Protein AF-A0A452VLF7-F1 (afdb_monomer_lite)

InterPro domains:
  IPR027417 P-loop containing nucleoside triphosphate hydrolase [G3DSA:3.40.50.300] (5-83)

Secondary structure (DSSP, 8-state):
--------GGGG-S-TT---TTHHHHHTT-S-EEEEEE--HHHHTTS-TT--SEEEEEEE-SSS-S-EEEEEEETTEEEEPTT----

pLDDT: mean 73.9, std 20.04, range [28.73, 94.25]

Foldseek 3Di:
DDPPPPPPCVVVPPPPPDADPVGDVVVVVDQWDKDKDFADPVVVVVDPPPDARMKIFTPDHPPDPGAMFGWDQDPVGIGGDPPRDGD

Radius of gyration: 15.64 Å; chains: 1; bounding box: 54×26×40 Å

Organism: Ursus maritimus (NCBI:txid29073)

Structure (mmCIF, N/CA/C/O backbone):
data_AF-A0A452VLF7-F1
#
_entry.id   AF-A0A452VLF7-F1
#
loop_
_atom_site.group_PDB
_atom_site.id
_atom_site.type_symbol
_atom_site.label_atom_id
_atom_site.label_alt_id
_atom_site.label_comp_id
_atom_site.label_asym_id
_atom_site.label_entity_id
_atom_site.label_seq_id
_atom_site.pdbx_PDB_ins_code
_atom_site.Cartn_x
_atom_site.Cartn_y
_atom_site.Cartn_z
_atom_site.occupancy
_atom_site.B_iso_or_equiv
_atom_site.auth_seq_id
_atom_site.auth_comp_id
_atom_site.auth_asym_id
_atom_site.auth_atom_id
_atom_site.pdbx_PDB_model_num
ATOM 1 N N . ALA A 1 1 ? 35.198 1.143 13.207 1.00 33.72 1 ALA A N 1
ATOM 2 C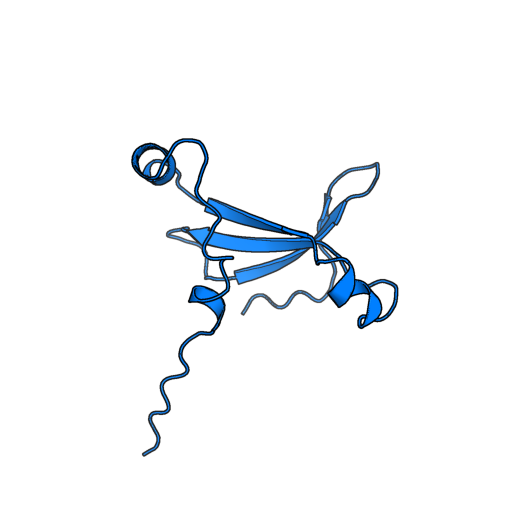 CA . ALA A 1 1 ? 34.319 1.586 12.110 1.00 33.72 1 ALA A CA 1
ATOM 3 C C . ALA A 1 1 ? 33.376 0.434 11.800 1.00 33.72 1 ALA A C 1
ATOM 5 O O . ALA A 1 1 ? 33.833 -0.600 11.337 1.00 33.72 1 ALA A O 1
ATOM 6 N N . GLN A 1 2 ? 32.119 0.549 12.224 1.00 28.73 2 GLN A N 1
ATOM 7 C CA . GLN A 1 2 ? 31.119 -0.518 12.178 1.00 28.73 2 GLN A CA 1
ATOM 8 C C . GLN A 1 2 ? 30.080 -0.135 11.120 1.00 28.73 2 GLN A C 1
ATOM 10 O O . GLN A 1 2 ? 29.096 0.525 11.435 1.00 28.73 2 GLN A O 1
ATOM 15 N N . GLU A 1 3 ? 30.306 -0.517 9.866 1.00 28.81 3 GLU A N 1
ATOM 16 C CA . GLU A 1 3 ? 29.272 -0.454 8.828 1.00 28.81 3 GLU A CA 1
ATOM 17 C C . GLU A 1 3 ? 28.447 -1.742 8.896 1.00 28.81 3 GLU A C 1
ATOM 19 O O . GLU A 1 3 ? 28.631 -2.701 8.153 1.00 28.81 3 GLU A O 1
ATOM 24 N N . GLY A 1 4 ? 27.561 -1.792 9.890 1.00 30.66 4 GLY A N 1
ATOM 25 C CA . GLY A 1 4 ? 26.469 -2.753 9.916 1.00 30.66 4 GLY A CA 1
ATOM 26 C C . GLY A 1 4 ? 25.389 -2.261 8.968 1.00 30.66 4 GLY A C 1
ATOM 27 O O . GLY A 1 4 ? 24.495 -1.531 9.393 1.00 30.66 4 GLY A O 1
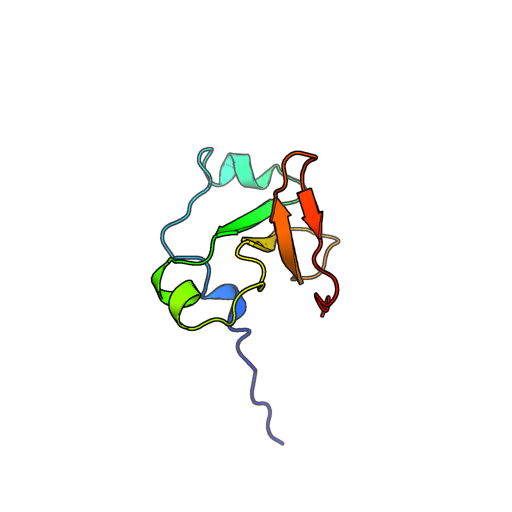ATOM 28 N N . GLY A 1 5 ? 25.495 -2.626 7.689 1.00 33.62 5 GLY A N 1
ATOM 29 C CA . GLY A 1 5 ? 24.428 -2.429 6.715 1.00 33.62 5 GLY A CA 1
ATOM 30 C C . GLY A 1 5 ? 23.156 -3.090 7.234 1.00 33.62 5 GLY A C 1
ATOM 31 O O . GLY A 1 5 ? 23.014 -4.311 7.184 1.00 33.62 5 GLY A O 1
ATOM 32 N N . ARG A 1 6 ? 22.243 -2.284 7.786 1.00 34.66 6 ARG A N 1
ATOM 33 C CA . ARG A 1 6 ? 20.885 -2.715 8.107 1.00 34.66 6 ARG A CA 1
ATOM 34 C C . ARG A 1 6 ? 20.229 -3.066 6.782 1.00 34.66 6 ARG A C 1
ATOM 36 O O . ARG A 1 6 ? 19.763 -2.187 6.066 1.00 34.66 6 ARG A O 1
ATOM 43 N N . ALA A 1 7 ? 20.215 -4.354 6.457 1.00 34.09 7 ALA A N 1
ATOM 44 C CA . ALA A 1 7 ? 19.268 -4.889 5.501 1.00 34.09 7 ALA A CA 1
ATOM 45 C C . ALA A 1 7 ? 17.889 -4.403 5.952 1.00 34.09 7 ALA A C 1
ATOM 47 O O . ALA A 1 7 ? 17.433 -4.761 7.037 1.00 34.09 7 ALA A O 1
ATOM 48 N N . HIS A 1 8 ? 17.285 -3.502 5.177 1.00 38.81 8 HIS A N 1
ATOM 49 C CA . HIS A 1 8 ? 15.932 -3.037 5.422 1.00 38.81 8 HIS A CA 1
ATOM 50 C C . HIS A 1 8 ? 15.031 -4.279 5.385 1.00 38.81 8 HIS A C 1
ATOM 52 O O . HIS A 1 8 ? 14.862 -4.860 4.311 1.00 38.81 8 HIS A O 1
ATOM 58 N N . PRO A 1 9 ? 14.453 -4.714 6.520 1.00 38.84 9 PRO A N 1
ATOM 59 C CA . PRO A 1 9 ? 13.664 -5.947 6.573 1.00 38.84 9 PRO A CA 1
ATOM 60 C C . PRO A 1 9 ? 12.344 -5.823 5.794 1.00 38.84 9 PRO A C 1
ATOM 62 O O . PRO A 1 9 ? 11.612 -6.793 5.646 1.00 38.84 9 PRO A O 1
ATOM 65 N N . ILE A 1 10 ? 12.056 -4.630 5.273 1.00 47.34 10 ILE A N 1
ATOM 66 C CA . ILE A 1 10 ? 10.824 -4.269 4.581 1.00 47.34 10 ILE A CA 1
ATOM 67 C C . ILE A 1 10 ? 10.745 -4.926 3.191 1.00 47.34 10 ILE A C 1
ATOM 69 O O . ILE A 1 10 ? 9.671 -5.323 2.760 1.00 47.34 10 ILE A O 1
ATOM 73 N N . ILE A 1 11 ? 11.876 -5.162 2.512 1.00 45.84 11 ILE A N 1
ATOM 74 C CA . ILE A 1 11 ? 11.854 -5.773 1.167 1.00 45.84 11 ILE A CA 1
ATOM 75 C C . ILE A 1 11 ? 11.634 -7.299 1.217 1.00 45.84 11 ILE A C 1
ATOM 77 O O . ILE A 1 11 ? 11.242 -7.887 0.217 1.00 45.84 11 ILE A O 1
ATOM 81 N N . LEU A 1 12 ? 11.820 -7.956 2.368 1.00 39.47 12 LEU A N 1
ATOM 82 C CA . LEU A 1 12 ? 11.656 -9.414 2.496 1.00 39.47 12 LEU A CA 1
ATOM 83 C C . LEU A 1 12 ? 10.303 -9.847 3.090 1.00 39.47 12 LEU A C 1
ATOM 85 O O . LEU A 1 12 ? 10.076 -11.044 3.238 1.00 39.47 12 LEU A O 1
ATOM 89 N N . LEU A 1 13 ? 9.406 -8.911 3.429 1.00 43.56 13 LEU A N 1
ATOM 90 C CA . LEU A 1 13 ? 8.089 -9.213 4.015 1.00 43.56 13 LEU A CA 1
ATOM 91 C C . LEU A 1 13 ? 6.915 -8.926 3.062 1.00 43.56 13 LEU A C 1
ATOM 93 O O . LEU A 1 13 ? 5.764 -8.846 3.487 1.00 43.56 13 LEU A O 1
ATOM 97 N N . TRP A 1 14 ? 7.156 -8.794 1.760 1.00 51.94 14 TRP A N 1
ATOM 98 C CA . TRP A 1 14 ? 6.084 -9.086 0.813 1.00 51.94 14 TRP A CA 1
ATOM 99 C C . TRP A 1 14 ? 5.932 -10.596 0.877 1.00 51.94 14 TRP A C 1
ATOM 101 O O . TRP A 1 14 ? 6.861 -11.307 0.507 1.00 51.94 14 TRP A O 1
ATOM 111 N N . ASP A 1 15 ? 4.817 -11.082 1.424 1.00 52.69 15 ASP A N 1
ATOM 112 C CA . ASP A 1 15 ? 4.414 -12.485 1.323 1.00 52.69 15 ASP A CA 1
ATOM 113 C C . ASP A 1 15 ? 4.788 -12.951 -0.092 1.00 52.69 15 ASP A C 1
ATOM 115 O O . ASP A 1 15 ? 4.289 -12.394 -1.072 1.00 52.69 15 ASP A O 1
ATOM 119 N N . GLU A 1 16 ? 5.760 -13.861 -0.209 1.00 54.75 16 GLU A N 1
ATOM 120 C CA . GLU A 1 16 ? 6.516 -14.196 -1.436 1.00 54.75 16 GLU A CA 1
ATOM 121 C C . GLU A 1 16 ? 5.619 -14.735 -2.580 1.00 54.75 16 GLU A C 1
ATOM 123 O O . GLU A 1 16 ? 6.080 -15.228 -3.606 1.00 54.75 16 GLU A O 1
ATOM 128 N N . ARG A 1 17 ? 4.299 -14.668 -2.386 1.00 70.00 17 ARG A N 1
ATOM 129 C CA . ARG A 1 17 ? 3.218 -15.254 -3.163 1.00 70.00 17 ARG A CA 1
ATOM 130 C C . ARG A 1 17 ? 2.234 -14.237 -3.733 1.00 70.00 17 ARG A C 1
ATOM 132 O O . ARG A 1 17 ? 1.308 -14.659 -4.426 1.00 70.00 17 ARG A O 1
ATOM 139 N N . VAL A 1 18 ? 2.369 -12.934 -3.470 1.00 77.94 18 VAL A N 1
ATOM 140 C CA . VAL A 1 18 ? 1.446 -11.946 -4.059 1.00 77.94 18 VAL A CA 1
ATOM 141 C C . VAL A 1 18 ? 2.016 -11.383 -5.356 1.00 77.94 18 VAL A C 1
ATOM 143 O O . VAL A 1 18 ? 3.053 -10.726 -5.376 1.00 77.94 18 VAL A O 1
ATOM 146 N N . SER A 1 19 ? 1.311 -11.620 -6.461 1.00 84.94 19 SER A N 1
ATOM 147 C CA . SER A 1 19 ? 1.615 -11.030 -7.765 1.00 84.94 19 SER A CA 1
ATOM 148 C C . SER A 1 19 ? 0.437 -10.177 -8.238 1.00 84.94 19 SER A C 1
ATOM 150 O O . SER A 1 19 ? -0.717 -10.479 -7.918 1.00 84.94 19 SER A O 1
ATOM 152 N N . PRO A 1 20 ? 0.686 -9.078 -8.968 1.00 87.31 20 PRO A N 1
ATOM 153 C CA . PRO A 1 20 ? -0.401 -8.272 -9.497 1.00 87.31 20 PRO A CA 1
ATOM 154 C C . PRO A 1 20 ? -1.175 -9.064 -10.559 1.00 87.31 20 PRO A C 1
ATOM 156 O O . PRO A 1 20 ? -0.577 -9.659 -11.453 1.00 87.31 20 PRO A O 1
ATOM 159 N N . ALA A 1 21 ? -2.507 -9.027 -10.495 1.00 87.69 21 ALA A N 1
ATOM 160 C CA . ALA A 1 21 ? -3.379 -9.852 -11.340 1.00 87.69 21 ALA A CA 1
ATOM 161 C C . ALA A 1 21 ? -3.219 -9.598 -12.852 1.00 87.69 21 ALA A C 1
ATOM 163 O O . ALA A 1 21 ? -3.441 -10.498 -13.655 1.00 87.69 21 ALA A O 1
ATOM 164 N N . LEU A 1 22 ? -2.801 -8.390 -13.246 1.00 83.94 22 LEU A N 1
ATOM 165 C CA . LEU A 1 22 ? -2.540 -8.038 -14.648 1.00 83.94 22 LEU A CA 1
ATOM 166 C C . LEU A 1 22 ? -1.120 -8.411 -15.116 1.00 83.94 22 LEU A C 1
ATOM 168 O O . LEU A 1 22 ? -0.736 -8.103 -16.242 1.00 83.94 22 LEU A O 1
ATOM 172 N N . GLY A 1 23 ? -0.318 -9.053 -14.266 1.00 88.31 23 GLY A N 1
ATOM 173 C CA . GLY A 1 23 ? 1.084 -9.346 -14.540 1.00 88.31 23 GLY A CA 1
ATOM 174 C C . GLY A 1 23 ? 1.996 -8.119 -14.420 1.00 88.31 23 GLY A C 1
ATOM 175 O O . GLY A 1 23 ? 1.554 -6.973 -14.275 1.00 88.31 23 GLY A O 1
ATOM 176 N N . MET A 1 24 ? 3.311 -8.360 -14.451 1.00 84.88 24 MET A N 1
ATOM 177 C CA . MET A 1 24 ? 4.311 -7.309 -14.217 1.00 84.88 24 MET A CA 1
ATOM 178 C C . MET A 1 24 ? 4.317 -6.239 -15.314 1.00 84.88 24 MET A C 1
ATOM 180 O O . MET A 1 24 ? 4.374 -5.057 -14.992 1.00 84.88 24 MET A O 1
ATOM 184 N N . THR A 1 25 ? 4.197 -6.622 -16.589 1.00 91.94 25 THR A N 1
ATOM 185 C CA . THR A 1 25 ? 4.265 -5.682 -17.722 1.00 91.94 25 THR A CA 1
ATOM 186 C C . THR A 1 25 ? 3.218 -4.576 -17.625 1.00 91.94 25 THR A C 1
ATOM 188 O O . THR A 1 25 ? 3.544 -3.405 -17.802 1.00 91.94 25 THR A O 1
ATOM 191 N N . TRP A 1 26 ? 1.977 -4.930 -17.289 1.00 89.44 26 TRP A N 1
ATOM 192 C CA . TRP A 1 26 ? 0.902 -3.956 -17.102 1.00 89.44 26 TRP A CA 1
ATOM 193 C C . TRP A 1 26 ? 1.047 -3.178 -15.796 1.00 89.44 26 TRP A C 1
ATOM 195 O O . TRP A 1 26 ? 0.810 -1.975 -15.763 1.00 89.44 26 TRP A O 1
ATOM 205 N N . SER A 1 27 ? 1.506 -3.832 -14.729 1.00 89.50 27 SER A N 1
ATOM 206 C CA . SER A 1 27 ? 1.724 -3.172 -13.434 1.00 89.50 27 SER A CA 1
ATOM 207 C C . SER A 1 27 ? 2.814 -2.105 -13.481 1.00 89.50 27 SER A C 1
ATOM 209 O O . SER A 1 27 ? 2.748 -1.131 -12.736 1.00 89.50 27 SER A O 1
ATOM 211 N N . ASN A 1 28 ? 3.798 -2.266 -14.364 1.00 89.06 28 ASN A N 1
ATOM 212 C CA . ASN A 1 28 ? 4.894 -1.316 -14.544 1.00 89.06 28 ASN A CA 1
ATOM 213 C C . ASN A 1 28 ? 4.477 -0.039 -15.294 1.00 89.06 28 ASN A C 1
ATOM 215 O O . ASN A 1 28 ? 5.275 0.885 -15.384 1.00 89.06 28 ASN A O 1
ATOM 219 N N . GLN A 1 29 ? 3.241 0.035 -15.801 1.00 93.31 29 GLN A N 1
ATOM 220 C CA . GLN A 1 29 ? 2.678 1.257 -16.390 1.00 93.31 29 GLN A CA 1
ATOM 221 C C . GLN A 1 29 ? 2.065 2.198 -15.339 1.00 93.31 29 GLN A C 1
ATOM 223 O O . GLN A 1 29 ? 1.649 3.309 -15.664 1.00 93.31 29 GLN A O 1
ATOM 228 N N . LEU A 1 30 ? 1.963 1.762 -14.080 1.00 90.62 30 LEU A N 1
ATOM 229 C CA . LEU A 1 30 ? 1.390 2.564 -13.001 1.00 90.62 30 LEU A CA 1
ATOM 230 C C . LEU A 1 30 ? 2.428 3.527 -12.418 1.00 90.62 30 LEU A C 1
ATOM 232 O O . LEU A 1 30 ? 3.575 3.158 -12.186 1.00 90.62 30 LEU A O 1
ATOM 236 N N . LEU A 1 31 ? 1.990 4.747 -12.097 1.00 93.50 31 LEU A N 1
ATOM 237 C CA . LEU A 1 31 ? 2.833 5.771 -11.465 1.00 93.50 31 LEU A CA 1
ATOM 238 C C . LEU A 1 31 ? 3.102 5.489 -9.980 1.00 93.50 31 LEU A C 1
ATOM 240 O O . LEU A 1 31 ? 4.097 5.952 -9.430 1.00 93.50 31 LEU A O 1
ATOM 244 N N . MET A 1 32 ? 2.211 4.739 -9.329 1.00 93.00 32 MET A N 1
ATOM 245 C CA . MET A 1 32 ? 2.379 4.276 -7.956 1.00 93.00 32 MET A CA 1
ATOM 246 C C . MET A 1 32 ? 1.709 2.919 -7.754 1.00 93.00 32 MET A C 1
ATOM 248 O O . MET A 1 32 ? 0.689 2.612 -8.376 1.00 93.00 32 MET A O 1
ATOM 252 N N . ARG A 1 33 ? 2.271 2.113 -6.858 1.00 92.06 33 ARG A N 1
ATOM 253 C CA . ARG A 1 33 ? 1.739 0.818 -6.442 1.00 92.06 33 ARG A CA 1
ATOM 254 C C . ARG A 1 33 ? 1.804 0.744 -4.929 1.00 92.06 33 ARG A C 1
ATOM 256 O O . ARG A 1 33 ? 2.879 0.879 -4.345 1.00 92.06 33 ARG A O 1
ATOM 263 N N . LEU A 1 34 ? 0.650 0.515 -4.322 1.00 92.56 34 LEU A N 1
ATOM 264 C CA . LEU A 1 34 ? 0.512 0.372 -2.882 1.00 92.56 34 LEU A CA 1
ATOM 265 C C . LEU A 1 34 ? 0.051 -1.048 -2.567 1.00 92.56 34 LEU A C 1
ATOM 267 O O . LEU A 1 34 ? -0.807 -1.586 -3.272 1.00 92.56 34 LEU A O 1
ATOM 271 N N . MET A 1 35 ? 0.602 -1.645 -1.517 1.00 91.19 35 MET A N 1
ATOM 272 C CA . MET A 1 35 ? 0.080 -2.884 -0.956 1.00 91.19 35 MET A CA 1
ATOM 273 C C . MET A 1 35 ? -0.803 -2.561 0.230 1.00 91.19 35 MET A C 1
ATOM 275 O O . MET A 1 35 ? -0.454 -1.751 1.082 1.00 91.19 35 MET A O 1
ATOM 279 N N . VAL A 1 36 ? -1.937 -3.243 0.287 1.00 91.38 36 VAL A N 1
ATOM 280 C CA . VAL A 1 36 ? -2.804 -3.258 1.452 1.00 91.38 36 VAL A CA 1
ATOM 281 C C . VAL A 1 36 ? -2.780 -4.657 2.031 1.00 91.38 36 VAL A C 1
ATOM 283 O O . VAL A 1 36 ? -3.052 -5.626 1.321 1.00 91.38 36 VAL A O 1
ATOM 286 N N . SER A 1 37 ? -2.534 -4.758 3.328 1.00 87.94 37 SER A N 1
ATOM 287 C CA . SER A 1 37 ? -2.635 -6.012 4.062 1.00 87.94 37 SER A CA 1
ATOM 288 C C . SER A 1 37 ? -3.578 -5.867 5.250 1.00 87.94 37 SER A C 1
ATOM 290 O O . SER A 1 37 ? -3.777 -4.785 5.810 1.00 87.94 37 SER A O 1
ATOM 292 N N . ARG A 1 38 ? -4.219 -6.983 5.602 1.00 87.25 38 ARG A N 1
ATOM 293 C CA . ARG A 1 38 ? -4.964 -7.135 6.853 1.00 87.25 38 ARG A CA 1
ATOM 294 C C . ARG A 1 38 ? -4.147 -8.036 7.767 1.00 87.25 38 ARG A C 1
ATOM 296 O O . ARG A 1 38 ? -3.637 -9.049 7.289 1.00 87.25 38 ARG A O 1
ATOM 303 N N . ARG A 1 39 ? -4.038 -7.685 9.048 1.00 77.25 39 ARG A N 1
ATOM 304 C CA . ARG A 1 39 ? -3.355 -8.519 10.045 1.00 77.25 39 ARG A CA 1
ATOM 305 C C . ARG A 1 39 ? -4.003 -9.895 10.102 1.00 77.25 39 ARG A C 1
ATOM 307 O O . ARG A 1 39 ? -5.228 -10.018 9.993 1.00 77.25 39 ARG A O 1
ATOM 314 N N . ARG A 1 40 ? -3.181 -10.933 10.249 1.00 73.50 40 ARG A N 1
ATOM 315 C CA . ARG A 1 40 ? -3.690 -12.301 10.389 1.00 73.50 40 ARG A CA 1
ATOM 316 C C . ARG A 1 40 ? -4.330 -12.456 11.768 1.00 73.50 40 ARG A C 1
ATOM 318 O O . ARG A 1 40 ? -3.896 -11.836 12.736 1.00 73.50 40 ARG A O 1
ATOM 325 N N . ALA A 1 41 ? -5.355 -13.302 11.863 1.00 64.19 41 ALA A N 1
ATOM 326 C CA . ALA A 1 41 ? -6.095 -13.519 13.109 1.00 64.19 41 ALA A CA 1
ATOM 327 C C . ALA A 1 41 ? -5.182 -13.946 14.278 1.00 64.19 41 ALA A C 1
ATOM 329 O O . ALA A 1 41 ? -5.408 -13.545 15.414 1.00 64.19 41 ALA A O 1
ATOM 330 N N . GLU A 1 42 ? -4.111 -14.690 13.992 1.00 65.44 42 GLU A N 1
ATOM 331 C CA . GLU A 1 42 ? -3.110 -15.118 14.979 1.00 65.44 42 GLU A CA 1
ATOM 332 C C . GLU A 1 42 ? -2.335 -13.938 15.595 1.00 65.44 42 GLU A C 1
ATOM 334 O O . GLU A 1 42 ? -2.063 -13.926 16.792 1.00 65.44 42 GLU A O 1
ATOM 339 N N . GLU A 1 43 ? -2.041 -12.900 14.809 1.00 64.88 43 GLU A N 1
ATOM 340 C CA . GLU A 1 43 ? -1.351 -11.688 15.274 1.00 64.88 43 GLU A CA 1
ATOM 341 C C . GLU A 1 43 ? -2.290 -10.744 16.038 1.00 64.88 43 GLU A C 1
ATOM 343 O O . GLU A 1 43 ? -1.845 -9.962 16.886 1.00 64.88 43 GLU A O 1
ATOM 348 N N . ALA A 1 44 ? -3.592 -10.813 15.745 1.00 63.81 44 ALA A N 1
ATOM 349 C CA . ALA A 1 44 ? -4.618 -10.043 16.439 1.00 63.81 44 ALA A CA 1
ATOM 350 C C . ALA A 1 44 ? -4.784 -10.504 17.898 1.00 63.81 44 ALA A C 1
ATOM 352 O O . ALA A 1 44 ? -4.984 -9.669 18.774 1.00 63.81 44 ALA A O 1
ATOM 353 N N . LEU A 1 45 ? -4.612 -11.802 18.182 1.00 66.25 45 LEU A N 1
ATOM 354 C CA . LEU A 1 45 ? -4.685 -12.354 19.546 1.00 66.25 45 LEU A CA 1
ATOM 355 C C . LEU A 1 45 ? -3.569 -11.843 20.471 1.00 66.25 45 LEU A C 1
ATOM 357 O O . LEU A 1 45 ? -3.744 -11.802 21.686 1.00 66.25 45 LEU A O 1
ATOM 361 N N . LEU A 1 46 ? -2.427 -11.452 19.903 1.00 70.31 46 LEU A N 1
ATOM 362 C CA . LEU A 1 46 ? -1.260 -10.952 20.640 1.00 70.31 46 LEU A CA 1
ATOM 363 C C . LEU A 1 46 ? -1.249 -9.424 20.779 1.00 70.31 46 LEU A C 1
ATOM 365 O O . LEU A 1 46 ? -0.357 -8.860 21.413 1.00 70.31 46 LEU A O 1
ATOM 369 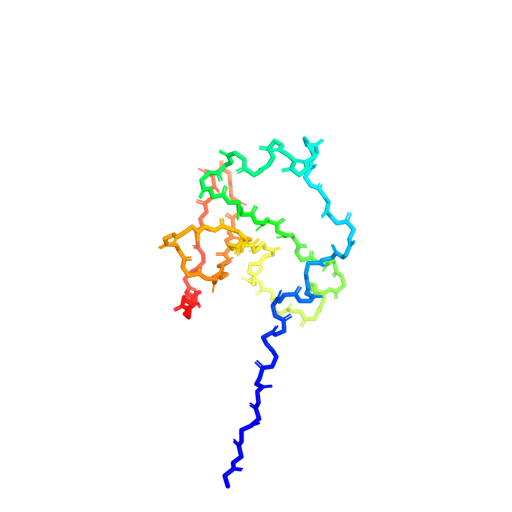N N . THR A 1 47 ? -2.209 -8.740 20.159 1.00 64.12 47 THR A N 1
ATOM 370 C CA . THR A 1 47 ? -2.234 -7.283 20.073 1.00 64.12 47 THR A CA 1
ATOM 371 C C . THR A 1 47 ? -3.321 -6.718 20.990 1.00 64.12 47 THR A C 1
ATOM 373 O O . THR A 1 47 ? -4.432 -7.245 21.015 1.00 64.12 47 THR A O 1
ATOM 376 N N . PRO A 1 48 ? -3.046 -5.634 21.740 1.00 68.25 48 PRO A N 1
ATOM 377 C CA . PRO A 1 48 ? -4.064 -5.000 22.565 1.00 68.25 48 PRO A CA 1
ATOM 378 C C . PRO A 1 48 ? -5.278 -4.549 21.731 1.00 68.25 48 PRO A C 1
ATOM 380 O O . PRO A 1 48 ? -5.112 -4.082 20.596 1.00 68.25 48 PRO A O 1
ATOM 383 N N . PRO A 1 49 ? -6.497 -4.657 22.290 1.00 65.12 49 PRO A N 1
ATOM 384 C CA . PRO A 1 49 ? -7.720 -4.261 21.603 1.00 65.12 49 PRO A CA 1
ATOM 385 C C . PRO A 1 49 ? -7.663 -2.778 21.211 1.00 65.12 49 PRO A C 1
ATOM 387 O O . PRO A 1 49 ? -7.284 -1.927 22.013 1.00 65.12 49 PRO A O 1
ATOM 390 N N . GLY A 1 50 ? -8.041 -2.474 19.966 1.00 64.25 50 GLY A N 1
ATOM 391 C CA . GLY A 1 50 ? -8.080 -1.106 19.432 1.00 64.25 50 GLY A CA 1
ATOM 392 C C . GLY A 1 50 ? -6.918 -0.719 18.512 1.00 64.25 50 GLY A C 1
ATOM 393 O O . GLY A 1 50 ? -6.904 0.402 18.004 1.00 64.25 50 GLY A O 1
ATOM 394 N N . ARG A 1 51 ? -5.958 -1.616 18.245 1.00 66.88 51 ARG A N 1
ATOM 395 C CA . ARG A 1 51 ? -4.931 -1.370 17.221 1.00 66.88 51 ARG A CA 1
ATOM 396 C C . ARG A 1 51 ? -5.521 -1.557 15.811 1.00 66.88 51 ARG A C 1
ATOM 398 O O . ARG A 1 51 ? -6.314 -2.472 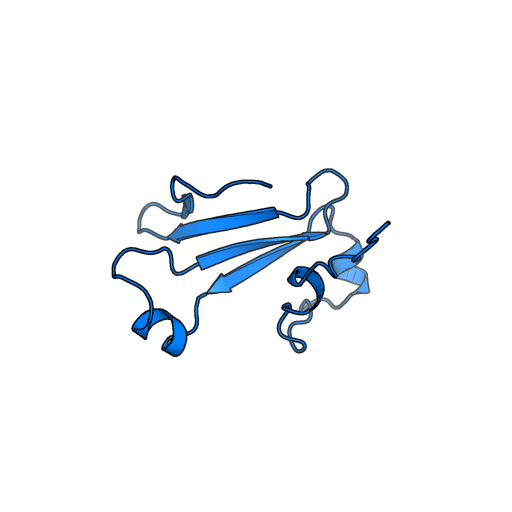15.613 1.00 66.88 51 ARG A O 1
ATOM 405 N N . PRO A 1 52 ? -5.153 -0.724 14.821 1.00 70.38 52 PRO A N 1
ATOM 406 C CA . PRO A 1 52 ? -5.606 -0.908 13.446 1.00 70.38 52 PRO A CA 1
ATOM 407 C C . PRO A 1 52 ? -5.159 -2.252 12.863 1.00 70.38 52 PRO A C 1
ATOM 409 O O . PRO A 1 52 ? -3.979 -2.610 12.902 1.00 70.38 52 PRO A O 1
ATOM 412 N N . ASP A 1 53 ? -6.118 -2.949 12.257 1.00 79.94 53 ASP A N 1
ATOM 413 C CA . ASP A 1 53 ? -5.924 -4.254 11.616 1.00 79.94 53 ASP A CA 1
ATOM 414 C C . ASP A 1 53 ? -5.463 -4.162 10.161 1.00 79.94 53 ASP A C 1
ATOM 416 O O . ASP A 1 53 ? -5.302 -5.190 9.502 1.00 79.94 53 ASP A O 1
ATOM 420 N N . ARG A 1 54 ? -5.301 -2.952 9.617 1.00 88.44 54 ARG A N 1
ATOM 421 C CA . ARG A 1 54 ? -4.956 -2.751 8.209 1.00 88.44 54 ARG A CA 1
ATOM 422 C C . ARG A 1 54 ? -3.774 -1.819 8.060 1.00 88.44 54 ARG A C 1
ATOM 424 O O . ARG A 1 54 ? -3.713 -0.773 8.709 1.00 88.44 54 ARG A O 1
ATOM 431 N N . THR A 1 55 ? -2.886 -2.199 7.157 1.00 88.75 55 THR A N 1
ATOM 432 C CA . THR A 1 55 ? -1.687 -1.448 6.803 1.00 88.75 55 THR A CA 1
ATOM 433 C C . THR A 1 55 ? -1.646 -1.217 5.303 1.00 88.75 55 THR A C 1
ATOM 435 O O . THR A 1 55 ? -2.065 -2.068 4.517 1.00 88.75 55 THR A O 1
ATOM 438 N N . LEU A 1 56 ? -1.164 -0.041 4.925 1.00 91.62 56 LEU A N 1
ATOM 439 C CA . LEU A 1 56 ? -0.897 0.388 3.563 1.00 91.62 56 LEU A CA 1
ATOM 440 C C . LEU A 1 56 ? 0.602 0.645 3.442 1.00 91.62 56 LEU A C 1
ATOM 442 O O . LEU A 1 56 ? 1.173 1.306 4.306 1.00 91.62 56 LEU A O 1
ATOM 446 N N . GLU A 1 57 ? 1.218 0.166 2.372 1.00 90.75 57 GLU A N 1
ATOM 447 C CA . GLU A 1 57 ? 2.653 0.306 2.143 1.00 90.75 57 GLU A CA 1
ATOM 448 C C . GLU A 1 57 ? 2.957 0.697 0.698 1.00 90.75 57 GLU A C 1
ATOM 450 O O . GLU A 1 57 ? 2.308 0.222 -0.238 1.00 90.75 57 GLU A O 1
ATOM 455 N N . VAL A 1 58 ? 3.964 1.549 0.508 1.00 92.25 58 VAL A N 1
ATOM 456 C CA . VAL A 1 58 ? 4.473 1.917 -0.817 1.00 92.25 58 VAL A CA 1
ATOM 457 C C . VAL A 1 58 ? 5.356 0.796 -1.377 1.00 92.25 58 VAL A C 1
ATOM 459 O O . VAL A 1 58 ? 6.484 0.612 -0.937 1.00 92.25 58 VAL A O 1
ATOM 462 N N . VAL A 1 59 ? 4.861 0.082 -2.395 1.00 90.00 59 VAL A N 1
ATOM 463 C CA . VAL A 1 59 ? 5.627 -0.941 -3.142 1.00 90.00 59 VAL A CA 1
ATOM 464 C C . VAL A 1 59 ? 6.501 -0.280 -4.209 1.00 90.00 59 VAL A C 1
ATOM 466 O O . VAL A 1 59 ? 7.639 -0.672 -4.446 1.00 90.00 59 VAL A O 1
ATOM 469 N N . PHE A 1 60 ? 5.939 0.708 -4.904 1.00 89.25 60 PHE A N 1
ATOM 470 C CA . PHE A 1 60 ? 6.620 1.467 -5.946 1.00 89.25 60 PHE A CA 1
ATOM 471 C C . PHE A 1 60 ? 6.016 2.863 -6.030 1.00 89.25 60 PHE A C 1
ATOM 473 O O . PHE A 1 60 ? 4.804 3.000 -6.187 1.00 89.25 60 PHE A O 1
ATOM 480 N N . ALA A 1 61 ? 6.856 3.890 -5.968 1.00 91.88 61 ALA A N 1
ATOM 481 C CA . ALA A 1 61 ? 6.498 5.258 -6.311 1.00 91.88 61 ALA A CA 1
ATOM 482 C C . ALA A 1 61 ? 7.787 6.070 -6.531 1.00 91.88 61 ALA A C 1
ATOM 484 O O . ALA A 1 61 ? 8.680 6.009 -5.690 1.00 91.88 61 ALA A O 1
ATOM 485 N N . PRO A 1 62 ? 7.907 6.852 -7.616 1.00 89.06 62 PRO A N 1
ATOM 486 C CA . PRO A 1 62 ? 9.125 7.613 -7.907 1.00 89.06 62 PRO A CA 1
ATOM 487 C C . PRO A 1 62 ? 9.331 8.820 -6.980 1.00 89.06 62 PRO A C 1
ATOM 489 O O . PRO A 1 62 ? 10.451 9.301 -6.835 1.00 89.06 62 PRO A O 1
ATOM 492 N N . HIS A 1 63 ? 8.258 9.334 -6.375 1.00 90.88 63 HIS A N 1
ATOM 493 C CA . HIS A 1 63 ? 8.281 10.572 -5.586 1.00 90.88 63 HIS A CA 1
ATOM 494 C C . HIS A 1 63 ? 7.893 10.374 -4.121 1.00 90.88 63 HIS A C 1
ATOM 496 O O . HIS A 1 63 ? 7.879 11.344 -3.367 1.00 90.88 63 HIS A O 1
ATOM 502 N N . LEU A 1 64 ? 7.546 9.149 -3.720 1.00 87.94 64 LEU A N 1
ATOM 503 C CA . LEU A 1 64 ? 7.164 8.851 -2.344 1.00 87.94 64 LEU A CA 1
ATOM 504 C C . LEU A 1 64 ? 8.244 7.993 -1.688 1.00 87.94 64 LEU A C 1
ATOM 506 O O . LEU A 1 64 ? 8.752 7.071 -2.332 1.00 87.94 64 LEU A O 1
ATOM 510 N N . PRO A 1 65 ? 8.577 8.262 -0.416 1.00 88.38 65 PRO A N 1
ATOM 511 C CA . PRO A 1 65 ? 9.473 7.398 0.325 1.00 88.38 65 PRO A CA 1
ATOM 512 C C . PRO A 1 65 ? 8.822 6.024 0.551 1.00 88.38 65 PRO A C 1
ATOM 514 O O . PRO A 1 65 ? 7.588 5.935 0.658 1.00 88.38 65 PRO A O 1
ATOM 517 N N . PRO A 1 66 ? 9.630 4.956 0.679 1.00 86.31 66 PRO A N 1
ATOM 518 C CA . PRO A 1 66 ? 9.168 3.679 1.207 1.00 86.31 66 PRO A CA 1
ATOM 519 C C . PRO A 1 66 ? 8.598 3.905 2.608 1.00 86.31 66 PRO A C 1
ATOM 521 O O . PRO A 1 66 ? 9.332 4.115 3.569 1.00 86.31 66 PRO A O 1
ATOM 524 N N . SER A 1 67 ? 7.275 3.929 2.704 1.00 87.38 67 SER A N 1
ATOM 525 C CA . SER A 1 67 ? 6.553 4.290 3.917 1.00 87.38 67 SER A CA 1
ATOM 526 C C . SER A 1 67 ? 5.381 3.344 4.117 1.00 87.38 67 SER A C 1
ATOM 528 O O . SER A 1 67 ? 4.816 2.807 3.158 1.00 87.38 67 SER A O 1
ATOM 530 N N . SER A 1 68 ? 5.029 3.142 5.385 1.00 86.38 68 SER A N 1
ATOM 531 C CA . SER A 1 68 ? 3.860 2.367 5.779 1.00 86.38 68 SER A CA 1
ATOM 532 C C . SER A 1 68 ? 2.973 3.192 6.700 1.00 86.38 68 SER A C 1
ATOM 534 O O . SER A 1 68 ? 3.457 3.964 7.528 1.00 86.38 68 SER A O 1
ATOM 536 N N . CYS A 1 69 ? 1.661 3.044 6.558 1.00 87.19 69 CYS A N 1
ATOM 537 C CA . CYS A 1 69 ? 0.701 3.648 7.468 1.00 87.19 69 CYS A CA 1
ATOM 538 C C . CYS A 1 69 ? -0.427 2.673 7.797 1.00 87.19 69 CYS A C 1
ATOM 540 O O . CYS A 1 69 ? -0.700 1.710 7.085 1.00 87.19 69 CYS A O 1
ATOM 542 N N . SER A 1 70 ? -1.071 2.916 8.927 1.00 88.62 70 SER A N 1
ATOM 543 C CA . SER A 1 70 ? -2.192 2.138 9.427 1.00 88.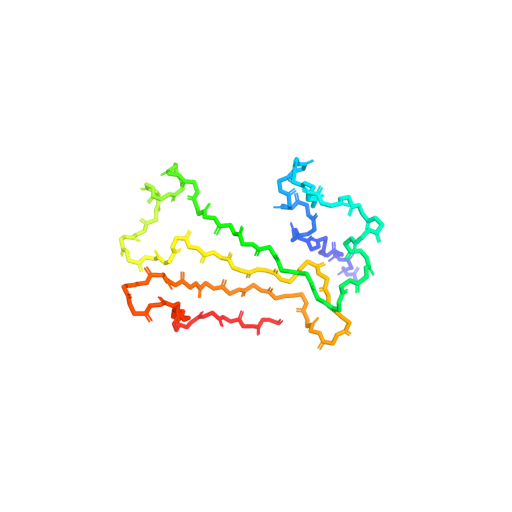62 70 SER A CA 1
ATOM 544 C C . SER A 1 70 ? -3.487 2.917 9.250 1.00 88.62 70 SER A C 1
ATOM 546 O O . SER A 1 70 ? -3.522 4.148 9.345 1.00 88.62 70 SER A O 1
ATOM 548 N N . TYR A 1 71 ? -4.563 2.189 8.979 1.00 88.88 71 TYR A N 1
ATOM 549 C CA . TYR A 1 71 ? -5.862 2.791 8.729 1.00 88.88 71 TYR A CA 1
ATOM 550 C C . TYR A 1 71 ? -7.002 1.880 9.184 1.00 88.88 71 TYR A C 1
ATOM 552 O O . TYR A 1 71 ? -6.856 0.666 9.347 1.00 88.88 71 TYR A O 1
ATOM 560 N N . THR A 1 72 ? -8.169 2.478 9.372 1.00 89.44 72 THR A N 1
ATOM 561 C CA . THR A 1 72 ? -9.420 1.795 9.684 1.00 89.44 72 THR A CA 1
ATOM 562 C C . THR A 1 72 ? -10.427 1.997 8.556 1.00 89.44 72 THR A C 1
ATOM 564 O O . THR A 1 72 ? -10.360 2.959 7.788 1.00 89.44 72 THR A O 1
ATOM 567 N N . VAL A 1 73 ? -11.353 1.047 8.427 1.00 89.62 73 VAL A N 1
ATOM 568 C CA . VAL A 1 73 ? -12.485 1.134 7.497 1.00 89.62 73 VAL A CA 1
ATOM 569 C C . VAL A 1 73 ? -13.743 1.104 8.340 1.00 89.62 73 VAL A C 1
ATOM 571 O O . VAL A 1 73 ? -13.987 0.123 9.043 1.00 89.62 73 VAL A O 1
ATOM 574 N N . HIS A 1 74 ? -14.497 2.186 8.268 1.00 87.62 74 HIS A N 1
ATOM 575 C CA . HIS A 1 74 ? -15.771 2.379 8.935 1.00 87.62 74 HIS A CA 1
ATOM 576 C C . HIS A 1 74 ? -16.888 2.488 7.892 1.00 87.62 74 HIS A C 1
ATOM 578 O O . HIS A 1 74 ? -16.642 2.457 6.684 1.00 87.62 74 HIS A O 1
ATOM 584 N N . THR A 1 75 ? -18.127 2.624 8.353 1.00 93.06 75 THR A N 1
ATOM 585 C CA . THR A 1 75 ? -19.302 2.756 7.481 1.00 93.06 75 THR A CA 1
ATOM 586 C C . THR A 1 75 ? -19.257 4.000 6.591 1.00 93.06 75 THR A C 1
ATOM 588 O O . THR A 1 75 ? -19.783 3.988 5.486 1.00 93.06 75 THR A O 1
ATOM 591 N N . G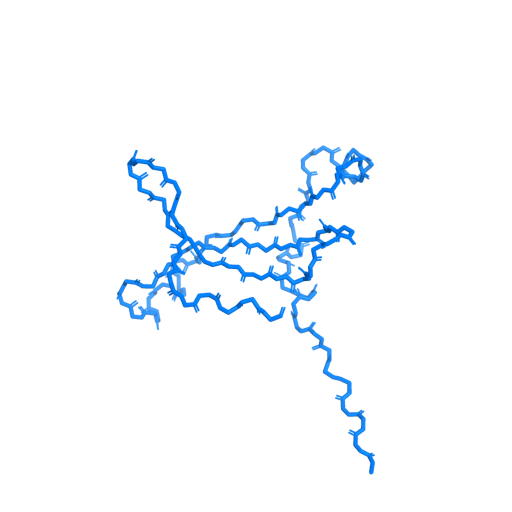LU A 1 76 ? -18.592 5.055 7.050 1.00 94.25 76 GLU A N 1
ATOM 592 C CA . GLU A 1 76 ? -18.390 6.327 6.357 1.00 94.25 76 GLU A CA 1
ATOM 593 C C . GLU A 1 76 ? -17.171 6.329 5.421 1.00 94.25 76 GLU A C 1
ATOM 595 O O . GLU A 1 76 ? -16.965 7.290 4.682 1.00 94.25 76 GLU A O 1
ATOM 600 N N . GLY A 1 77 ? -16.357 5.268 5.448 1.00 91.69 77 GLY A N 1
ATOM 601 C CA . GLY A 1 77 ? -15.190 5.114 4.587 1.00 91.69 77 GLY A CA 1
ATOM 602 C C . GLY A 1 77 ? -13.892 4.841 5.342 1.00 91.69 77 GLY A C 1
ATOM 603 O O . GLY A 1 77 ? -13.863 4.173 6.375 1.00 91.69 77 GLY A O 1
ATOM 604 N N . VAL A 1 78 ? -12.784 5.312 4.771 1.00 91.38 78 VAL A N 1
ATOM 605 C CA . VAL A 1 78 ? -11.424 5.018 5.236 1.00 91.38 78 VAL A CA 1
ATOM 606 C C . VAL A 1 78 ? -10.890 6.171 6.080 1.00 91.38 78 VAL A C 1
ATOM 608 O O . VAL A 1 78 ? -10.951 7.326 5.661 1.00 91.38 78 VAL A O 1
ATOM 611 N N . ARG A 1 79 ? -10.320 5.863 7.248 1.00 89.12 79 ARG A N 1
ATOM 612 C CA . ARG A 1 79 ? -9.699 6.847 8.143 1.00 89.12 79 ARG A CA 1
ATOM 613 C C . ARG A 1 79 ? -8.287 6.406 8.522 1.00 89.12 79 ARG A C 1
ATOM 615 O O . ARG A 1 79 ? -8.072 5.252 8.877 1.00 89.12 79 ARG A O 1
ATOM 622 N N . GLY A 1 80 ? -7.322 7.322 8.457 1.00 87.81 80 GLY A N 1
ATOM 623 C CA . GLY A 1 80 ? -5.969 7.074 8.962 1.00 87.81 80 GLY A CA 1
ATOM 624 C C . GLY A 1 80 ? -5.949 7.008 10.489 1.00 87.81 80 GLY A C 1
ATOM 625 O O . GLY A 1 80 ? -6.722 7.705 11.151 1.00 87.81 80 GLY A O 1
ATOM 626 N N . THR A 1 81 ? -5.073 6.188 11.065 1.00 83.00 81 THR A N 1
ATOM 627 C CA . THR A 1 81 ? -4.905 6.155 12.523 1.00 83.00 81 THR A CA 1
ATOM 628 C C . THR A 1 81 ? -3.858 7.170 12.982 1.00 83.00 81 THR A C 1
ATOM 630 O O . THR A 1 81 ? -2.751 7.159 12.444 1.00 83.00 81 THR A O 1
ATOM 633 N N . PRO A 1 82 ? -4.153 8.024 13.978 1.00 67.50 82 PRO A N 1
ATOM 634 C CA . PRO A 1 82 ? -3.167 8.955 14.519 1.00 67.50 82 PRO A CA 1
ATOM 635 C C . PRO A 1 82 ? -1.997 8.187 15.157 1.00 67.50 82 PRO A C 1
ATOM 637 O O . PRO A 1 82 ? -2.219 7.235 15.903 1.00 67.50 82 PRO A O 1
ATOM 640 N N . GLY A 1 83 ? -0.760 8.593 14.853 1.00 61.94 83 GLY A N 1
ATOM 641 C CA . GLY A 1 83 ? 0.466 7.964 15.372 1.00 61.94 83 GLY A CA 1
ATOM 642 C C . GLY A 1 83 ? 1.233 7.078 14.383 1.00 61.94 83 GLY A C 1
ATOM 643 O O . GLY A 1 83 ? 2.186 6.416 14.778 1.00 61.94 83 GLY A O 1
ATOM 644 N N . THR A 1 84 ? 0.855 7.044 13.104 1.00 57.00 84 THR A N 1
ATOM 645 C CA . THR A 1 84 ? 1.700 6.446 12.060 1.00 57.00 84 THR A CA 1
ATOM 646 C C . THR A 1 84 ? 2.841 7.387 11.708 1.00 57.00 84 THR A C 1
ATOM 648 O O . THR A 1 84 ? 2.635 8.372 11.002 1.00 57.00 84 THR A O 1
ATOM 651 N N . GLU A 1 85 ? 4.027 7.095 12.231 1.00 48.81 85 GLU A N 1
ATOM 652 C CA . GLU A 1 85 ? 5.265 7.763 11.843 1.00 48.81 85 GLU A CA 1
ATOM 653 C C . GLU A 1 85 ? 5.585 7.426 10.381 1.00 48.81 85 GLU A C 1
ATOM 655 O O . GLU A 1 85 ? 5.828 6.273 10.026 1.00 48.81 85 GLU A O 1
ATOM 660 N N . SER A 1 86 ? 5.554 8.440 9.519 1.00 45.91 86 SER A N 1
ATOM 661 C CA . SER A 1 86 ? 6.238 8.395 8.230 1.00 45.91 86 SER A CA 1
ATOM 662 C C . SER A 1 86 ? 7.733 8.556 8.505 1.00 45.91 86 SER A C 1
ATOM 664 O O . SER A 1 86 ? 8.148 9.646 8.905 1.00 45.91 86 SER A O 1
ATOM 666 N N . TYR A 1 87 ? 8.503 7.476 8.362 1.00 47.34 87 TYR A N 1
ATOM 667 C CA . TYR A 1 87 ? 9.967 7.521 8.394 1.00 47.34 87 TYR A CA 1
ATOM 668 C C . TYR A 1 87 ? 10.522 8.006 7.054 1.00 47.34 87 TYR A C 1
ATOM 670 O O . TYR A 1 87 ? 10.008 7.536 6.011 1.00 47.34 87 TYR A O 1
#

Sequence (87 aa):
AQEGGRAHPIILLWDERVSPALGMTWSNQLLMRLMVSRRRAEEALLTPPGRPDRTLEVVFAPHLPPSSCSYTVHTEGVRGTPGTESY